Protein AF-A0A7S3AIW9-F1 (afdb_monomer_lite)

Secondary structure (DSSP, 8-state):
----------B-HHHHTTPPPTTGGG-SSB--HHHHHHHPPPPS-S--HHHHHHSS-TTGGG-TTGGGTB-TTSPBP----------S-PPPHHHHHHHHSTTSS--HHHHHHHHHHHHHHHHHHHHTTS--PPPP---PPPPP-------------------------------

Foldseek 3Di:
DPPDPPDAQAADLCLLQVHDDPCPPVDPHDNDLPVRLVVDDAAPDQDDPQCVQFVWDSCQLNHSNNVNAADPVSHGGHDHGDDPPDDPPDDDPQNVVQVPDDNSDDCVVVVVVVVVVVVVVVVVVVVVVDDDDDPPPPDDDDPDDDDDDDDDDDDDDDDDDDDDDDDDDDDDDDD

Organism: NCBI:txid156174

Sequence (175 aa):
EQYRPEAGIKMCPATVEGRGCSFGEGCRYSHDMVAYMKQRATDLGETCPIFELRRHCRFGATCRFGSVHIRSDGSNVCGEMQGEEEETNIMPPSLNGQLRRKGGYDFSRADAISKRVLADVARQQQQGQHSQPPPAIVTPSAPTAESAAPEATSAADADGADAAAKAAAFSERAA

InterPro domains:
  IPR000571 Zinc finger, CCCH-type [PS50103] (6-34)
  IPR000571 Zinc finger, CCCH-type [PS50103] (47-72)

Radius of gyration: 29.98 Å; chains: 1; bounding box: 67×58×79 Å

Structure (mmCIF, N/CA/C/O backbone):
data_AF-A0A7S3AIW9-F1
#
_entry.id   AF-A0A7S3AIW9-F1
#
loop_
_atom_site.group_PDB
_atom_site.id
_atom_site.type_symbol
_atom_site.label_atom_id
_atom_site.label_alt_id
_atom_site.label_comp_id
_atom_site.label_asym_id
_atom_site.label_entity_id
_atom_site.label_seq_id
_atom_site.pdbx_PDB_ins_code
_atom_site.Cartn_x
_atom_site.Cartn_y
_atom_site.Cartn_z
_atom_site.occupancy
_atom_site.B_iso_or_equiv
_atom_site.auth_seq_id
_atom_site.auth_comp_id
_atom_site.auth_asym_id
_atom_site.auth_atom_id
_atom_site.pdbx_PDB_model_num
ATOM 1 N N . GLU A 1 1 ? -5.937 -20.006 14.111 1.00 40.66 1 GLU A N 1
ATOM 2 C CA . GLU A 1 1 ? -4.881 -19.797 13.099 1.00 40.66 1 GLU A CA 1
ATOM 3 C C . GLU A 1 1 ? -4.997 -18.413 12.471 1.00 40.66 1 GLU A C 1
ATOM 5 O O . GLU A 1 1 ? -6.099 -17.892 12.358 1.00 40.66 1 GLU A O 1
ATOM 10 N N . GLN A 1 2 ? -3.879 -17.797 12.080 1.00 48.22 2 GLN A N 1
ATOM 11 C CA . GLN A 1 2 ? -3.885 -16.560 11.294 1.00 48.22 2 GLN A CA 1
ATOM 12 C C . GLN A 1 2 ? -4.268 -16.904 9.850 1.00 48.22 2 GLN A C 1
ATOM 14 O O . GLN A 1 2 ? -3.614 -17.746 9.240 1.00 48.22 2 GLN A O 1
ATOM 19 N N . TYR A 1 3 ? -5.298 -16.253 9.302 1.00 48.09 3 TYR A N 1
ATOM 20 C CA . TYR A 1 3 ? -5.624 -16.301 7.875 1.00 48.09 3 TYR A CA 1
ATOM 21 C C . TYR A 1 3 ? -4.416 -15.792 7.073 1.00 48.09 3 TYR A C 1
ATOM 23 O O . TYR A 1 3 ? -4.200 -14.588 6.927 1.00 48.09 3 TYR A O 1
ATOM 31 N N . ARG A 1 4 ? -3.574 -16.717 6.609 1.00 48.66 4 ARG A N 1
ATOM 32 C CA . ARG A 1 4 ? -2.474 -16.456 5.685 1.00 48.66 4 ARG A CA 1
ATOM 33 C C . ARG A 1 4 ? -2.968 -16.910 4.314 1.00 48.66 4 ARG A C 1
ATOM 35 O O . ARG A 1 4 ? -2.960 -18.109 4.066 1.00 48.66 4 ARG A O 1
ATOM 42 N N . PRO A 1 5 ? -3.441 -16.013 3.435 1.00 52.66 5 PRO A N 1
ATOM 43 C CA . PRO A 1 5 ? -3.831 -16.426 2.093 1.00 52.66 5 PRO A CA 1
ATOM 44 C C . PRO A 1 5 ? -2.583 -16.967 1.377 1.00 52.66 5 PRO A C 1
ATOM 46 O O . PRO A 1 5 ? -1.624 -16.228 1.143 1.00 52.66 5 PRO A O 1
ATOM 49 N N . GLU A 1 6 ? -2.560 -18.275 1.110 1.00 55.25 6 GLU A N 1
ATOM 50 C CA . GLU A 1 6 ? -1.362 -19.000 0.658 1.00 55.25 6 GLU A CA 1
ATOM 51 C C . GLU A 1 6 ? -1.122 -18.975 -0.860 1.00 55.25 6 GLU A C 1
ATOM 53 O O . GLU A 1 6 ? -0.099 -19.470 -1.313 1.00 55.25 6 GLU A O 1
ATOM 58 N N . ALA A 1 7 ? -1.985 -18.366 -1.674 1.00 59.59 7 ALA A N 1
ATOM 59 C CA . ALA A 1 7 ? -1.972 -18.625 -3.121 1.00 59.59 7 ALA A CA 1
ATOM 60 C C . ALA A 1 7 ? -1.643 -17.417 -4.023 1.00 59.59 7 ALA A C 1
ATOM 62 O O . ALA A 1 7 ? -2.043 -17.399 -5.183 1.00 59.59 7 ALA A O 1
ATOM 63 N N . GLY A 1 8 ? -0.945 -16.393 -3.522 1.00 65.69 8 GLY A N 1
ATOM 64 C CA . GLY A 1 8 ? -0.555 -15.226 -4.329 1.00 65.69 8 GLY A CA 1
ATOM 65 C C . GLY A 1 8 ? 0.959 -15.086 -4.479 1.00 65.69 8 GLY A C 1
ATOM 66 O O . GLY A 1 8 ? 1.664 -15.047 -3.468 1.00 65.69 8 GLY A O 1
ATOM 67 N N . ILE A 1 9 ? 1.458 -14.951 -5.718 1.00 78.44 9 ILE A N 1
ATOM 68 C CA . ILE A 1 9 ? 2.849 -14.540 -5.975 1.00 78.44 9 ILE A CA 1
ATOM 69 C C . ILE A 1 9 ? 3.096 -13.197 -5.279 1.00 78.44 9 ILE A C 1
ATOM 71 O O . ILE A 1 9 ? 2.387 -12.217 -5.507 1.00 78.44 9 ILE A O 1
ATOM 75 N N . LYS A 1 10 ? 4.119 -13.147 -4.423 1.00 86.56 10 LYS A N 1
ATOM 76 C CA . LYS A 1 10 ? 4.564 -11.912 -3.772 1.00 86.56 10 LYS A CA 1
ATOM 77 C C . LYS A 1 10 ? 5.719 -11.329 -4.565 1.00 86.56 10 LYS A C 1
ATOM 79 O O . LYS A 1 10 ? 6.792 -11.932 -4.610 1.00 86.56 10 LYS A O 1
ATOM 84 N N . MET A 1 11 ? 5.495 -10.168 -5.166 1.00 89.00 11 MET A N 1
ATOM 85 C CA . MET A 1 11 ? 6.531 -9.455 -5.904 1.00 89.00 11 MET A CA 1
ATOM 86 C C . MET A 1 11 ? 7.546 -8.811 -4.977 1.00 89.00 11 MET A C 1
ATOM 88 O O . MET A 1 11 ? 7.219 -8.364 -3.877 1.00 89.00 11 MET A O 1
ATOM 92 N N . CYS A 1 12 ? 8.790 -8.768 -5.439 1.00 91.44 12 CYS A N 1
ATOM 93 C CA . CYS A 1 12 ? 9.851 -8.053 -4.759 1.00 91.44 12 CYS A CA 1
ATOM 94 C C . CYS A 1 12 ? 9.579 -6.545 -4.827 1.00 91.44 12 CYS A C 1
ATOM 96 O O . CYS A 1 12 ? 9.421 -6.018 -5.931 1.00 91.44 12 CYS A O 1
ATOM 98 N N . PRO A 1 13 ? 9.568 -5.829 -3.688 1.00 88.94 13 PRO A N 1
ATOM 99 C CA . PRO A 1 13 ? 9.342 -4.386 -3.681 1.00 88.94 13 PRO A CA 1
ATOM 100 C C . PRO A 1 13 ? 10.345 -3.621 -4.551 1.00 88.94 13 PRO A C 1
ATOM 102 O O . PRO A 1 13 ? 9.946 -2.738 -5.299 1.00 88.94 13 PRO A O 1
ATOM 105 N N . ALA A 1 14 ? 11.623 -4.016 -4.526 1.00 90.19 14 ALA A N 1
ATOM 106 C CA . ALA A 1 14 ? 12.655 -3.377 -5.341 1.00 90.19 14 ALA A CA 1
ATOM 107 C C . ALA A 1 14 ? 12.352 -3.512 -6.841 1.00 90.19 14 ALA A C 1
ATOM 109 O O . ALA A 1 14 ? 12.392 -2.523 -7.564 1.00 90.19 14 ALA A O 1
ATOM 110 N N . THR A 1 15 ? 11.961 -4.709 -7.290 1.00 90.00 15 THR A N 1
ATOM 111 C CA . THR A 1 15 ? 11.576 -4.950 -8.687 1.00 90.00 15 THR A CA 1
ATOM 112 C C . THR A 1 15 ? 10.350 -4.134 -9.089 1.00 90.00 15 THR A C 1
ATOM 114 O O . THR A 1 15 ? 10.332 -3.563 -10.173 1.00 90.00 15 THR A O 1
ATOM 117 N N . VAL A 1 16 ? 9.347 -4.031 -8.210 1.00 89.12 16 VAL A N 1
ATOM 118 C CA . VAL A 1 16 ? 8.133 -3.231 -8.457 1.00 89.12 16 VAL A CA 1
ATOM 119 C C . VAL A 1 16 ? 8.454 -1.742 -8.610 1.00 89.12 16 VAL A C 1
ATOM 121 O O . VAL A 1 16 ? 7.814 -1.050 -9.397 1.00 89.12 16 VAL A O 1
ATOM 124 N N . GLU A 1 17 ? 9.455 -1.248 -7.887 1.00 85.12 17 GLU A N 1
ATOM 125 C CA . GLU A 1 17 ? 9.942 0.132 -7.980 1.00 85.12 17 GLU A CA 1
ATOM 126 C C . GLU A 1 17 ? 10.926 0.354 -9.144 1.00 85.12 17 GLU A C 1
ATOM 128 O O . GLU A 1 17 ? 11.418 1.466 -9.320 1.00 85.12 17 GLU A O 1
ATOM 133 N N . GLY A 1 18 ? 11.262 -0.685 -9.917 1.00 83.38 18 GLY A N 1
ATOM 134 C CA . GLY A 1 18 ? 12.277 -0.609 -10.973 1.00 83.38 18 GLY A CA 1
ATOM 135 C C . GLY A 1 18 ? 13.714 -0.493 -10.449 1.00 83.38 18 GLY A C 1
ATOM 136 O O . GLY A 1 18 ? 14.620 -0.132 -11.198 1.00 83.38 18 GLY A O 1
ATOM 137 N N . ARG A 1 19 ? 13.945 -0.795 -9.166 1.00 86.00 19 ARG A N 1
ATOM 138 C CA . ARG A 1 19 ? 15.274 -0.834 -8.543 1.00 86.00 19 ARG A CA 1
ATOM 139 C C . ARG A 1 19 ? 15.859 -2.245 -8.609 1.00 86.00 19 ARG A C 1
ATOM 141 O O . ARG A 1 19 ? 15.154 -3.243 -8.472 1.00 86.00 19 ARG A O 1
ATOM 148 N N . GLY A 1 20 ? 17.179 -2.337 -8.763 1.00 87.88 20 GLY A N 1
ATOM 149 C CA . GLY A 1 20 ? 17.888 -3.614 -8.672 1.00 87.88 20 GLY A CA 1
ATOM 150 C C . GLY A 1 20 ? 17.737 -4.232 -7.278 1.00 87.88 20 GLY A C 1
ATOM 151 O O . GLY A 1 20 ? 17.995 -3.572 -6.271 1.00 87.88 20 GLY A O 1
ATOM 152 N N . CYS A 1 21 ? 17.316 -5.496 -7.202 1.00 92.69 21 CYS A N 1
ATOM 153 C CA . CYS A 1 21 ? 17.209 -6.204 -5.929 1.00 92.69 21 CYS A CA 1
ATOM 154 C C . CYS A 1 21 ? 18.598 -6.609 -5.416 1.00 92.69 21 CYS A C 1
ATOM 156 O O . CYS A 1 21 ? 19.299 -7.381 -6.068 1.00 92.69 21 CYS A O 1
ATOM 158 N N . SER A 1 22 ? 18.968 -6.171 -4.210 1.00 92.31 22 SER A N 1
ATOM 159 C CA . SER A 1 22 ? 20.253 -6.524 -3.584 1.00 92.31 22 SER A CA 1
ATOM 160 C C . SER A 1 22 ? 20.408 -8.018 -3.275 1.00 92.31 22 SER A C 1
ATOM 162 O O . SER A 1 22 ? 21.527 -8.490 -3.115 1.00 92.31 22 SER A O 1
ATOM 164 N N . PHE A 1 23 ? 19.302 -8.765 -3.187 1.00 89.06 23 PHE A N 1
ATOM 165 C CA . PHE A 1 23 ? 19.311 -10.210 -2.934 1.00 89.06 23 PHE A CA 1
ATOM 166 C C . PHE A 1 23 ? 19.488 -11.049 -4.209 1.00 89.06 23 PHE A C 1
ATOM 168 O O . PHE A 1 23 ? 19.679 -12.261 -4.106 1.00 89.06 23 PHE A O 1
ATOM 175 N N . GLY A 1 24 ? 19.423 -10.429 -5.395 1.00 88.62 24 GLY A N 1
ATOM 176 C CA . GLY A 1 24 ? 19.576 -11.119 -6.676 1.00 88.62 24 GLY A CA 1
ATOM 177 C C . GLY A 1 24 ? 18.647 -12.331 -6.803 1.00 88.62 24 GLY A C 1
ATOM 178 O O . GLY A 1 24 ? 17.455 -12.245 -6.515 1.00 88.62 24 GLY A O 1
ATOM 179 N N . GLU A 1 25 ? 19.201 -13.473 -7.200 1.00 86.00 25 GLU A N 1
ATOM 180 C CA . GLU A 1 25 ? 18.461 -14.733 -7.375 1.00 86.00 25 GLU A CA 1
ATOM 181 C C . GLU A 1 25 ? 18.053 -15.401 -6.051 1.00 86.00 25 GLU A C 1
ATOM 183 O O . GLU A 1 25 ? 17.124 -16.201 -6.022 1.00 86.00 25 GLU A O 1
ATOM 188 N N . GLY A 1 26 ? 18.692 -15.039 -4.933 1.00 88.31 26 GLY A N 1
ATOM 189 C CA . GLY A 1 26 ? 18.340 -15.527 -3.594 1.00 88.31 26 GLY A CA 1
ATOM 190 C C . GLY A 1 26 ? 17.142 -14.808 -2.965 1.00 88.31 26 GLY A C 1
ATOM 191 O O . GLY A 1 26 ? 16.851 -14.998 -1.781 1.00 88.31 26 GLY A O 1
ATOM 192 N N . CYS A 1 27 ? 16.463 -13.936 -3.714 1.00 90.81 27 CYS A N 1
ATOM 193 C CA . CYS A 1 27 ? 15.326 -13.187 -3.209 1.00 90.81 27 CYS A CA 1
ATOM 194 C C . CYS A 1 27 ? 14.154 -14.120 -2.882 1.00 90.81 27 CYS A C 1
ATOM 196 O O . CYS A 1 27 ? 13.717 -14.929 -3.694 1.00 90.81 27 CYS A O 1
ATOM 198 N N . ARG A 1 28 ? 13.572 -13.958 -1.689 1.00 89.62 28 ARG A N 1
ATOM 199 C CA . ARG A 1 28 ? 12.381 -14.718 -1.264 1.00 89.62 28 ARG A CA 1
ATOM 200 C C . ARG A 1 28 ? 11.085 -14.250 -1.950 1.00 89.62 28 ARG A C 1
ATOM 202 O O . ARG A 1 28 ? 10.005 -14.732 -1.614 1.00 89.62 28 ARG A O 1
ATOM 209 N N . TYR A 1 29 ? 11.180 -13.262 -2.833 1.00 90.25 29 TYR A N 1
ATOM 210 C CA . TYR A 1 29 ? 10.073 -12.667 -3.571 1.00 90.25 29 TYR A CA 1
ATOM 211 C C . TYR A 1 29 ? 10.304 -12.831 -5.073 1.00 90.25 29 TYR A C 1
ATOM 213 O O . TYR A 1 29 ? 11.444 -12.895 -5.523 1.00 90.25 29 TYR A O 1
ATOM 221 N N . SER A 1 30 ? 9.224 -12.868 -5.851 1.00 90.06 30 SER A N 1
ATOM 222 C CA . SER A 1 30 ? 9.315 -12.993 -7.307 1.00 90.06 30 SER A CA 1
ATOM 223 C C . SER A 1 30 ? 9.848 -11.711 -7.951 1.00 90.06 30 SER A C 1
ATOM 225 O O . SER A 1 30 ? 9.478 -10.604 -7.548 1.00 90.06 30 SER A O 1
ATOM 227 N N . HIS A 1 31 ? 10.689 -11.877 -8.972 1.00 90.94 31 HIS A N 1
ATOM 228 C CA . HIS A 1 31 ? 11.168 -10.809 -9.857 1.00 90.94 31 HIS A CA 1
ATOM 229 C C . HIS A 1 31 ? 10.481 -10.825 -11.233 1.00 90.94 31 HIS A C 1
ATOM 231 O O . HIS A 1 31 ? 10.713 -9.934 -12.045 1.00 90.94 31 HIS A O 1
ATOM 237 N N . ASP A 1 32 ? 9.623 -11.812 -11.501 1.00 89.88 32 ASP A N 1
ATOM 238 C CA . ASP A 1 32 ? 8.934 -11.939 -12.784 1.00 89.88 32 ASP A CA 1
ATOM 239 C C . ASP A 1 32 ? 7.650 -11.095 -12.807 1.00 89.88 32 ASP A C 1
ATOM 241 O O . ASP A 1 32 ? 6.597 -11.493 -12.296 1.00 89.88 32 ASP A O 1
ATOM 245 N N . MET A 1 33 ? 7.752 -9.909 -13.413 1.00 88.00 33 MET A N 1
ATOM 246 C CA . MET A 1 33 ? 6.634 -8.976 -13.585 1.00 88.00 33 MET A CA 1
ATOM 247 C C . MET A 1 33 ? 5.538 -9.548 -14.490 1.00 88.00 33 MET A C 1
ATOM 249 O O . MET A 1 33 ? 4.353 -9.330 -14.239 1.00 88.00 33 MET A O 1
ATOM 253 N N . VAL A 1 34 ? 5.911 -10.304 -15.524 1.00 88.00 34 VAL A N 1
ATOM 254 C CA . VAL A 1 34 ? 4.969 -10.819 -16.524 1.00 88.00 34 VAL A CA 1
ATOM 255 C C . VAL A 1 34 ? 4.126 -11.938 -15.926 1.00 88.00 34 VAL A C 1
ATOM 257 O O . VAL A 1 34 ? 2.902 -11.939 -16.082 1.00 88.00 34 VAL A O 1
ATOM 260 N N . ALA A 1 35 ? 4.752 -12.875 -15.209 1.00 88.06 35 ALA A N 1
ATOM 261 C CA . ALA A 1 35 ? 4.027 -13.921 -14.493 1.00 88.06 35 ALA A CA 1
ATOM 262 C C . ALA A 1 35 ? 3.085 -13.329 -13.439 1.00 88.06 35 ALA A C 1
ATOM 264 O O . ALA A 1 35 ? 1.939 -13.768 -13.318 1.00 88.06 35 ALA A O 1
ATOM 265 N N . TYR A 1 36 ? 3.532 -12.292 -12.727 1.00 89.12 36 TYR A N 1
ATOM 266 C CA . TYR A 1 36 ? 2.694 -11.623 -11.743 1.00 89.12 36 TYR A CA 1
ATOM 267 C C . TYR A 1 36 ? 1.462 -10.969 -12.366 1.00 89.12 36 TYR A C 1
ATOM 269 O O . TYR A 1 36 ? 0.356 -11.208 -11.888 1.00 89.12 36 TYR A O 1
ATOM 277 N N . MET A 1 37 ? 1.616 -10.209 -13.454 1.00 86.81 37 MET A N 1
ATOM 278 C CA . MET A 1 37 ? 0.480 -9.546 -14.107 1.00 86.81 37 MET A CA 1
ATOM 279 C C . MET A 1 37 ? -0.574 -10.524 -14.626 1.00 86.81 37 MET A C 1
ATOM 281 O O . MET A 1 37 ? -1.755 -10.191 -14.624 1.00 86.81 37 MET A O 1
ATOM 285 N N . LYS A 1 38 ? -0.176 -11.743 -15.012 1.00 87.62 38 LYS A N 1
ATOM 286 C CA . LYS A 1 38 ? -1.110 -12.798 -15.436 1.00 87.62 38 LYS A CA 1
ATOM 287 C C . LYS A 1 38 ? -1.927 -13.383 -14.284 1.00 87.62 38 LYS A C 1
ATOM 289 O O . LYS A 1 38 ? -3.082 -13.736 -14.487 1.00 87.62 38 LYS A O 1
ATOM 294 N N . GLN A 1 39 ? -1.334 -13.522 -13.097 1.00 87.94 39 GLN A N 1
ATOM 295 C CA . GLN A 1 39 ? -2.029 -14.052 -11.915 1.00 87.94 39 GLN A CA 1
ATOM 296 C C . GLN A 1 39 ? -2.757 -12.962 -11.117 1.00 87.94 39 GLN A C 1
ATOM 298 O O . GLN A 1 39 ? -3.612 -13.256 -10.279 1.00 87.94 39 GLN A O 1
ATOM 303 N N . ARG A 1 40 ? -2.390 -11.699 -11.334 1.00 86.19 40 ARG A N 1
ATOM 304 C CA . ARG A 1 40 ? -2.927 -10.549 -10.620 1.00 86.19 40 ARG A CA 1
ATOM 305 C C . ARG A 1 40 ? -4.455 -10.557 -10.653 1.00 86.19 40 ARG A C 1
ATOM 307 O O . ARG A 1 40 ? -5.074 -10.674 -11.705 1.00 86.19 40 ARG A O 1
ATOM 314 N N . ALA A 1 41 ? -5.052 -10.419 -9.471 1.00 86.75 41 ALA A N 1
ATOM 315 C CA . ALA A 1 41 ? -6.496 -10.304 -9.341 1.00 86.75 41 ALA A CA 1
ATOM 316 C C . ALA A 1 41 ? -7.002 -9.027 -10.022 1.00 86.75 41 ALA A C 1
ATOM 318 O O . ALA A 1 41 ? -6.286 -8.026 -10.094 1.00 86.75 41 ALA A O 1
ATOM 319 N N . THR A 1 42 ? -8.260 -9.052 -10.450 1.00 88.88 42 THR A N 1
ATOM 320 C CA . THR A 1 42 ? -8.922 -7.887 -11.035 1.00 88.88 42 THR A CA 1
ATOM 321 C C . THR A 1 42 ? -8.888 -6.689 -10.083 1.00 88.88 42 THR A C 1
ATOM 323 O O . THR A 1 42 ? -8.980 -6.824 -8.849 1.00 88.88 42 THR A O 1
ATOM 326 N N . ASP A 1 43 ? -8.734 -5.514 -10.686 1.00 92.25 43 ASP A N 1
ATOM 327 C CA . ASP A 1 43 ? -8.769 -4.232 -9.997 1.00 92.25 43 ASP A CA 1
ATOM 328 C C . ASP A 1 43 ? -10.123 -3.990 -9.318 1.00 92.25 43 ASP A C 1
ATOM 330 O O . ASP A 1 43 ? -11.156 -4.501 -9.745 1.00 92.25 43 ASP A O 1
ATOM 334 N N . LEU A 1 44 ? -10.103 -3.247 -8.210 1.00 91.50 44 LEU A N 1
ATOM 335 C CA . LEU A 1 44 ? -11.287 -2.956 -7.394 1.00 91.50 44 LEU A CA 1
ATOM 336 C C . LEU A 1 44 ? -12.139 -1.807 -7.946 1.00 91.50 44 LEU A C 1
ATOM 338 O O . LEU A 1 44 ? -13.244 -1.591 -7.459 1.00 91.50 44 LEU A O 1
ATOM 342 N N . GLY A 1 45 ? -11.625 -1.055 -8.916 1.00 90.31 45 GLY A N 1
ATOM 343 C CA . GLY A 1 45 ? -12.298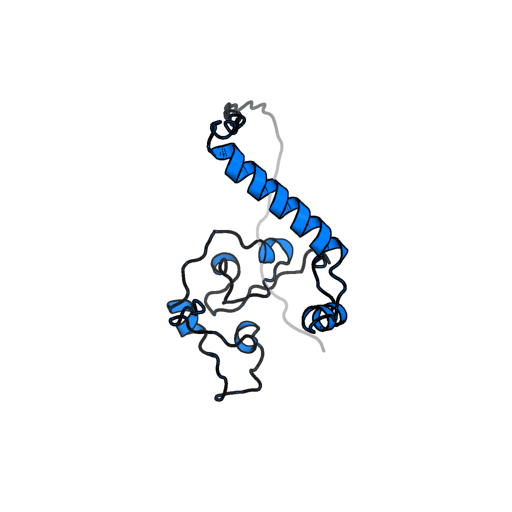 0.105 -9.483 1.00 90.31 45 GLY A CA 1
ATOM 344 C C . GLY A 1 45 ? -11.489 0.754 -10.599 1.00 90.31 45 GLY A C 1
ATOM 345 O O . GLY A 1 45 ? -10.397 0.299 -10.942 1.00 90.31 45 GLY A O 1
ATOM 346 N N . GLU A 1 46 ? -12.049 1.827 -11.147 1.00 91.12 46 GLU A N 1
ATOM 347 C CA . GLU A 1 46 ? -11.538 2.527 -12.333 1.00 91.12 46 GLU A CA 1
ATOM 348 C C . GLU A 1 46 ? -10.634 3.719 -12.000 1.00 91.12 46 GLU A C 1
ATOM 350 O O . GLU A 1 46 ? -10.045 4.313 -12.898 1.00 91.12 46 GLU A O 1
ATOM 355 N N . THR A 1 47 ? -10.504 4.080 -10.721 1.00 93.06 47 THR A N 1
ATOM 356 C CA . THR A 1 47 ? -9.671 5.197 -10.265 1.00 93.06 47 THR A CA 1
ATOM 357 C C . THR A 1 47 ? -8.778 4.771 -9.105 1.00 93.06 47 THR A C 1
ATOM 359 O O . THR A 1 47 ? -9.170 4.004 -8.225 1.00 93.06 47 THR A O 1
ATOM 362 N N . CYS A 1 48 ? -7.536 5.260 -9.107 1.00 93.12 48 CYS A N 1
ATOM 363 C CA . CYS A 1 48 ? -6.583 5.041 -8.025 1.00 93.12 48 CYS A CA 1
ATOM 364 C C . CYS A 1 48 ? -6.430 6.351 -7.239 1.00 93.12 48 CYS A C 1
ATOM 366 O O . CYS A 1 48 ? -5.787 7.265 -7.756 1.00 93.12 48 CYS A O 1
ATOM 368 N N . PRO A 1 49 ? -6.934 6.453 -5.994 1.00 90.69 49 PRO A N 1
ATOM 369 C CA . PRO A 1 49 ? -6.924 7.716 -5.245 1.00 90.69 49 PRO A CA 1
ATOM 370 C C . PRO A 1 49 ? -5.502 8.228 -4.980 1.00 90.69 49 PRO A C 1
ATOM 372 O O . PRO A 1 49 ? -5.247 9.426 -4.947 1.00 90.69 49 PRO A O 1
ATOM 375 N N . ILE A 1 50 ? -4.538 7.312 -4.846 1.00 89.50 50 ILE A N 1
ATOM 376 C CA . ILE A 1 50 ? -3.127 7.663 -4.654 1.00 89.50 50 ILE A CA 1
ATOM 377 C C . ILE A 1 50 ? -2.541 8.239 -5.942 1.00 89.50 50 ILE A C 1
ATOM 379 O O . ILE A 1 50 ? -1.794 9.211 -5.890 1.00 89.50 50 ILE A O 1
ATOM 383 N N . PHE A 1 51 ? -2.846 7.636 -7.093 1.00 91.19 51 PHE A N 1
ATOM 384 C CA . PHE A 1 51 ? -2.339 8.110 -8.377 1.00 91.19 51 PHE A CA 1
ATOM 385 C C . PHE A 1 51 ? -3.011 9.412 -8.813 1.00 91.19 51 PHE A C 1
ATOM 387 O O . PHE A 1 51 ? -2.349 10.262 -9.393 1.00 91.19 51 PHE A O 1
ATOM 394 N N . GLU A 1 52 ? -4.295 9.591 -8.523 1.00 90.81 52 GLU A N 1
ATOM 395 C CA . GLU A 1 52 ? -5.008 10.838 -8.794 1.00 90.81 52 GLU A CA 1
ATOM 396 C C . GLU A 1 52 ? -4.364 12.008 -8.049 1.00 90.81 52 GLU A C 1
ATOM 398 O O . GLU A 1 52 ? -4.029 13.013 -8.669 1.00 90.81 52 GLU A O 1
ATOM 403 N N . LEU A 1 53 ? -4.073 11.814 -6.760 1.00 87.19 53 LEU A N 1
ATOM 404 C CA . LEU A 1 53 ? -3.463 12.841 -5.925 1.00 87.19 53 LEU A CA 1
ATOM 405 C C . LEU A 1 53 ? -1.977 13.069 -6.238 1.00 87.19 53 LEU A C 1
ATOM 407 O O . LEU A 1 53 ? -1.532 14.191 -6.443 1.00 87.19 53 LEU A O 1
ATOM 411 N N . ARG A 1 54 ? -1.175 11.999 -6.259 1.00 85.44 54 ARG A N 1
ATOM 412 C CA . ARG A 1 54 ? 0.296 12.099 -6.319 1.00 85.44 54 ARG A CA 1
ATOM 413 C C . ARG A 1 54 ? 0.858 12.003 -7.733 1.00 85.44 54 ARG A C 1
ATOM 415 O O . ARG A 1 54 ? 2.064 12.159 -7.901 1.00 85.44 54 ARG A O 1
ATOM 422 N N . ARG A 1 55 ? 0.039 11.616 -8.720 1.00 89.31 55 ARG A N 1
ATOM 423 C CA . ARG A 1 55 ? 0.467 11.229 -10.084 1.00 89.31 55 ARG A CA 1
ATOM 424 C C . ARG A 1 55 ? 1.533 10.124 -10.110 1.00 89.31 55 ARG A C 1
ATOM 426 O O . ARG A 1 55 ? 2.176 9.887 -11.129 1.00 89.31 55 ARG A O 1
ATOM 433 N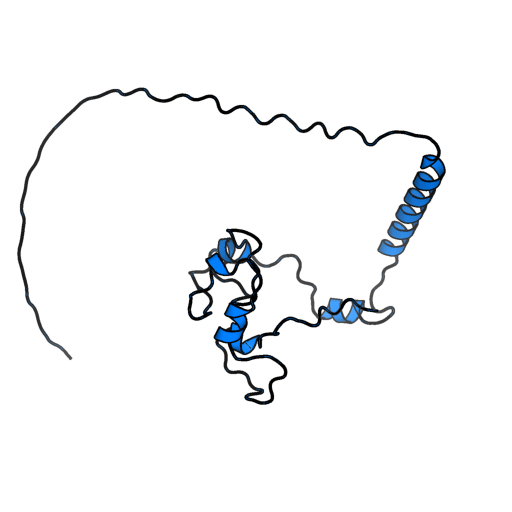 N . HIS A 1 56 ? 1.692 9.423 -8.986 1.00 89.69 56 HIS A N 1
ATOM 434 C CA . HIS A 1 56 ? 2.605 8.309 -8.777 1.00 89.69 56 HIS A CA 1
ATOM 435 C C . HIS A 1 56 ? 2.107 7.449 -7.605 1.00 89.69 56 HIS A C 1
ATOM 437 O O . HIS A 1 56 ? 1.947 7.926 -6.479 1.00 89.69 56 HIS A O 1
ATOM 443 N N . CYS A 1 57 ? 1.880 6.156 -7.846 1.00 90.38 57 CYS A N 1
ATOM 444 C CA . CYS A 1 57 ? 1.392 5.236 -6.819 1.00 90.38 57 CYS A CA 1
ATOM 445 C C . CYS A 1 57 ? 2.532 4.417 -6.208 1.00 90.38 57 CYS A C 1
ATOM 447 O O . CYS A 1 57 ? 3.103 3.566 -6.882 1.00 90.38 57 CYS A O 1
ATOM 449 N N . ARG A 1 58 ? 2.811 4.573 -4.909 1.00 87.75 58 ARG A N 1
ATOM 450 C CA . ARG A 1 58 ? 3.872 3.812 -4.210 1.00 87.75 58 ARG A CA 1
ATOM 451 C C . ARG A 1 58 ? 3.721 2.285 -4.267 1.00 87.75 58 ARG A C 1
ATOM 453 O O . ARG A 1 58 ? 4.682 1.568 -4.033 1.00 87.75 58 ARG A O 1
ATOM 460 N N . PHE A 1 59 ? 2.514 1.786 -4.535 1.00 90.12 59 PHE A N 1
ATOM 461 C CA . PHE A 1 59 ? 2.240 0.350 -4.611 1.00 90.12 59 PHE A CA 1
ATOM 462 C C . PHE A 1 59 ? 2.581 -0.259 -5.981 1.00 90.12 59 PHE A C 1
ATOM 464 O O . PHE A 1 59 ? 2.634 -1.486 -6.097 1.00 90.12 59 PHE A O 1
ATOM 471 N N . GLY A 1 60 ? 2.815 0.571 -7.007 1.00 91.69 60 GLY A N 1
ATOM 472 C CA . GLY A 1 60 ? 3.208 0.135 -8.348 1.00 91.69 60 GLY A CA 1
ATOM 473 C C . GLY A 1 60 ? 2.340 -1.010 -8.876 1.00 91.69 60 GLY A C 1
ATOM 474 O O . GLY A 1 60 ? 1.120 -1.012 -8.695 1.00 91.69 60 GLY A O 1
ATOM 475 N N . ALA A 1 61 ? 2.980 -2.007 -9.490 1.00 90.56 61 ALA A N 1
ATOM 476 C CA . ALA A 1 61 ? 2.329 -3.189 -10.059 1.00 90.56 61 ALA A CA 1
ATOM 477 C C . ALA A 1 61 ? 1.405 -3.943 -9.083 1.00 90.56 61 ALA A C 1
ATOM 479 O O . ALA A 1 61 ? 0.449 -4.592 -9.508 1.00 90.56 61 ALA A O 1
ATOM 480 N N . THR A 1 62 ? 1.660 -3.842 -7.775 1.00 91.31 62 THR A N 1
ATOM 481 C CA . THR A 1 62 ? 0.882 -4.533 -6.734 1.00 91.31 62 THR A CA 1
ATOM 482 C C . THR A 1 62 ? -0.355 -3.765 -6.262 1.00 91.31 62 THR A C 1
ATOM 484 O O . THR A 1 62 ? -1.119 -4.278 -5.443 1.00 91.31 62 THR A O 1
ATOM 487 N N . CYS A 1 63 ? -0.580 -2.545 -6.763 1.00 92.19 63 CYS A N 1
ATOM 488 C CA . CYS A 1 63 ? -1.785 -1.776 -6.460 1.00 92.19 63 CYS A CA 1
ATOM 489 C C . CYS A 1 63 ? -3.047 -2.544 -6.890 1.00 92.19 63 CYS A C 1
ATOM 491 O O . CYS A 1 63 ? -3.004 -3.290 -7.860 1.00 92.19 63 CYS A O 1
ATOM 493 N N . ARG A 1 64 ? -4.185 -2.337 -6.216 1.00 92.19 64 ARG A N 1
ATOM 494 C CA . ARG A 1 64 ? -5.498 -2.892 -6.615 1.00 92.19 64 ARG A CA 1
ATOM 495 C C . ARG A 1 64 ? -6.307 -1.985 -7.554 1.00 92.19 64 ARG A C 1
ATOM 497 O O . ARG A 1 64 ? -7.490 -2.236 -7.760 1.00 92.19 64 ARG A O 1
ATOM 504 N N . PHE A 1 65 ? -5.667 -0.943 -8.081 1.00 93.56 65 PHE A N 1
ATOM 505 C CA . PHE A 1 65 ? -6.200 -0.011 -9.083 1.00 93.56 65 PHE A CA 1
ATOM 506 C C . PHE A 1 65 ? -5.165 0.228 -10.195 1.00 93.56 65 PHE A C 1
ATOM 508 O O . PHE A 1 65 ? -4.999 1.333 -10.708 1.00 93.56 65 PHE A O 1
ATOM 515 N N . GLY A 1 66 ? -4.378 -0.806 -10.486 1.00 90.00 66 GLY A N 1
ATOM 516 C CA . GLY A 1 66 ? -3.199 -0.706 -11.339 1.00 90.00 66 GLY A CA 1
ATOM 517 C C . GLY A 1 66 ? -3.527 -0.512 -12.815 1.00 90.00 66 GLY A C 1
ATOM 518 O O . GLY A 1 66 ? -2.740 0.127 -13.496 1.00 90.00 66 GLY A O 1
ATOM 519 N N . SER A 1 67 ? -4.683 -0.960 -13.308 1.00 89.69 67 SER A N 1
ATOM 520 C CA . SER A 1 67 ? -5.122 -0.740 -14.699 1.00 89.69 67 SER A CA 1
ATOM 521 C C . SER A 1 67 ? -5.032 0.721 -15.164 1.00 89.69 67 SER A C 1
ATOM 523 O O . SER A 1 67 ? -4.810 0.976 -16.343 1.00 89.69 67 SER A O 1
ATOM 525 N N . VAL A 1 68 ? -5.167 1.675 -14.240 1.00 92.31 68 VAL A N 1
ATOM 526 C CA . VAL A 1 68 ? -5.171 3.121 -14.511 1.00 92.31 68 VAL A CA 1
ATOM 527 C C . VAL A 1 68 ? -3.764 3.708 -14.624 1.00 92.31 68 VAL A C 1
ATOM 529 O O . VAL A 1 68 ? -3.554 4.701 -15.316 1.00 92.31 68 VAL A O 1
ATOM 532 N N . HIS A 1 69 ? -2.794 3.136 -13.908 1.00 92.00 69 HIS A N 1
ATOM 533 C CA . HIS A 1 69 ? -1.476 3.751 -13.720 1.00 92.00 69 HIS A CA 1
ATOM 534 C C . HIS A 1 69 ? -0.298 2.790 -13.914 1.00 92.00 69 HIS A C 1
ATOM 536 O O . HIS A 1 69 ? 0.846 3.161 -13.651 1.00 92.00 69 HIS A O 1
ATOM 542 N N . ILE A 1 70 ? -0.555 1.562 -14.356 1.00 92.06 70 ILE A N 1
ATOM 543 C CA . ILE A 1 70 ? 0.454 0.564 -14.694 1.00 92.06 70 ILE A CA 1
ATOM 544 C C . ILE A 1 70 ? 0.412 0.322 -16.192 1.00 92.06 70 ILE A C 1
ATOM 546 O O . ILE A 1 70 ? -0.633 0.023 -16.767 1.00 92.06 70 ILE A O 1
ATOM 550 N N . ARG A 1 71 ? 1.570 0.465 -16.830 1.00 88.12 71 ARG A N 1
ATOM 551 C CA . ARG A 1 71 ? 1.738 0.185 -18.254 1.00 88.12 71 ARG A CA 1
ATOM 552 C C . ARG A 1 71 ? 1.746 -1.325 -18.509 1.00 88.12 71 ARG A C 1
ATOM 554 O O . ARG A 1 71 ? 1.897 -2.135 -17.595 1.00 88.12 71 ARG A O 1
ATOM 561 N N . SER A 1 72 ? 1.620 -1.715 -19.774 1.00 82.94 72 SER A N 1
ATOM 562 C CA . SER A 1 72 ? 1.635 -3.124 -20.197 1.00 82.94 72 SER A CA 1
ATOM 563 C C . SER A 1 72 ? 2.938 -3.862 -19.861 1.00 82.94 72 SER A C 1
ATOM 565 O O . SER A 1 72 ? 2.925 -5.080 -19.707 1.00 82.94 72 SER A O 1
ATOM 567 N N . ASP A 1 73 ? 4.046 -3.137 -19.709 1.00 79.75 73 ASP A N 1
ATOM 568 C CA . ASP A 1 73 ? 5.348 -3.655 -19.269 1.00 79.75 73 ASP A CA 1
ATOM 569 C C . ASP A 1 73 ? 5.443 -3.862 -17.742 1.00 79.75 73 ASP A C 1
ATOM 571 O O . ASP A 1 73 ? 6.447 -4.361 -17.236 1.00 79.75 73 ASP A O 1
ATOM 575 N N . GLY A 1 74 ? 4.400 -3.491 -16.995 1.00 81.38 74 GLY A N 1
ATOM 576 C CA . GLY A 1 74 ? 4.359 -3.538 -15.538 1.00 81.38 74 GLY A CA 1
ATOM 577 C C . GLY A 1 74 ? 5.018 -2.347 -14.845 1.00 81.38 74 GLY A C 1
ATOM 578 O O . GLY A 1 74 ? 5.062 -2.320 -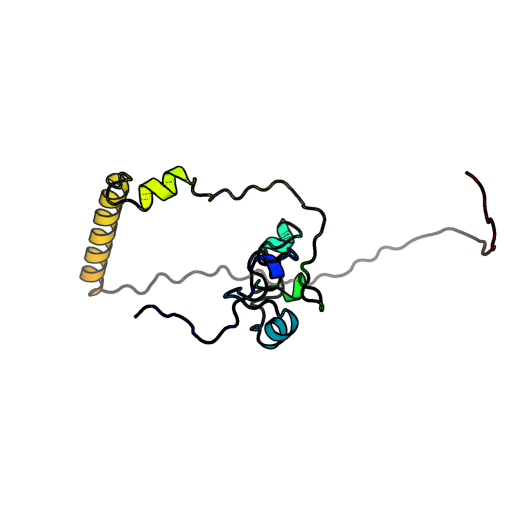13.613 1.00 81.38 74 GLY A O 1
ATOM 579 N N . SER A 1 75 ? 5.495 -1.354 -15.601 1.00 85.88 75 SER A N 1
ATOM 580 C CA . SER A 1 75 ? 6.060 -0.128 -15.046 1.00 85.88 75 SER A CA 1
ATOM 581 C C . SER A 1 75 ? 4.973 0.800 -14.509 1.00 85.88 75 SER A C 1
ATOM 583 O O . SER A 1 75 ? 3.867 0.904 -15.048 1.00 85.88 75 SER A O 1
ATOM 585 N N . ASN A 1 76 ? 5.305 1.503 -13.430 1.00 90.19 76 ASN A N 1
ATOM 586 C CA . ASN A 1 76 ? 4.442 2.529 -12.869 1.00 90.19 76 ASN A CA 1
ATOM 587 C C . ASN A 1 76 ? 4.520 3.808 -13.703 1.00 90.19 76 ASN A C 1
ATOM 589 O O . ASN A 1 76 ? 5.604 4.253 -14.090 1.00 90.19 76 ASN A O 1
ATOM 593 N N . VAL A 1 77 ? 3.372 4.421 -13.966 1.00 90.12 77 VAL A N 1
ATOM 594 C CA . VAL A 1 77 ? 3.324 5.756 -14.551 1.00 90.12 77 VAL A CA 1
ATOM 595 C C . VAL A 1 77 ? 3.771 6.759 -13.487 1.00 90.12 77 VAL A C 1
ATOM 597 O O . VAL A 1 77 ? 3.262 6.770 -12.366 1.00 90.12 77 VAL A O 1
ATOM 600 N N . CYS A 1 78 ? 4.726 7.608 -13.856 1.00 82.94 78 CYS A N 1
ATOM 601 C CA . CYS A 1 78 ? 5.188 8.728 -13.046 1.00 82.94 78 CYS A CA 1
ATOM 602 C C . CYS A 1 78 ? 4.830 10.015 -13.790 1.00 82.94 78 CYS A C 1
ATOM 604 O O . CYS A 1 78 ? 5.383 10.273 -14.859 1.00 82.94 78 CYS A O 1
ATOM 606 N N . GLY A 1 79 ? 3.878 10.780 -13.261 1.00 78.75 79 GLY A N 1
ATOM 607 C CA . GLY A 1 79 ? 3.616 12.156 -13.681 1.00 78.75 79 GLY A CA 1
ATOM 608 C C . GLY A 1 79 ? 4.288 13.166 -12.751 1.00 78.75 79 GLY A C 1
ATOM 609 O O . GLY A 1 79 ? 4.881 12.794 -11.738 1.00 78.75 79 GLY A O 1
ATOM 610 N N . GLU A 1 80 ? 4.174 14.449 -13.086 1.00 74.44 80 GLU A N 1
ATOM 611 C CA . GLU A 1 80 ? 4.586 15.532 -12.190 1.00 74.44 80 GLU A CA 1
ATOM 612 C C . GLU A 1 80 ? 3.738 15.499 -10.913 1.00 74.44 80 GLU A C 1
ATOM 614 O O . GLU A 1 80 ? 2.508 15.428 -10.976 1.00 74.44 80 GLU A O 1
ATOM 619 N N . MET A 1 81 ? 4.399 15.496 -9.753 1.00 65.44 81 MET A N 1
ATOM 620 C CA . MET A 1 81 ? 3.724 15.434 -8.460 1.00 65.44 81 MET A CA 1
ATOM 621 C C . MET A 1 81 ? 2.955 16.737 -8.235 1.00 65.44 81 MET A C 1
ATOM 623 O O . MET A 1 81 ? 3.545 17.815 -8.198 1.00 65.44 81 MET A O 1
ATOM 627 N N . GLN A 1 82 ? 1.637 16.639 -8.080 1.00 58.59 82 GLN A N 1
ATOM 628 C CA . GLN A 1 82 ? 0.814 17.777 -7.697 1.00 58.59 82 GLN A CA 1
ATOM 629 C C . GLN A 1 82 ? 0.794 17.868 -6.169 1.00 58.59 82 GLN A C 1
ATOM 631 O O . GLN A 1 82 ? 0.197 17.031 -5.501 1.00 58.59 82 GLN A O 1
ATOM 636 N N . GLY A 1 83 ? 1.473 18.880 -5.629 1.00 57.56 83 GLY A N 1
ATOM 637 C CA . GLY A 1 83 ? 1.418 19.236 -4.212 1.00 57.56 83 GLY A CA 1
ATOM 638 C C . GLY A 1 83 ? 2.277 18.378 -3.274 1.00 57.56 83 GLY A C 1
ATOM 639 O O . GLY A 1 83 ? 2.458 17.173 -3.444 1.00 57.56 83 GLY A O 1
ATOM 640 N N . GLU A 1 84 ? 2.785 19.027 -2.228 1.00 60.16 84 GLU A N 1
ATOM 641 C CA . GLU A 1 84 ? 3.465 18.400 -1.090 1.00 60.16 84 GLU A CA 1
ATOM 642 C C . GLU A 1 84 ? 2.444 17.996 -0.015 1.00 60.16 84 GLU A C 1
ATOM 644 O O . GLU A 1 84 ? 2.576 18.348 1.155 1.00 60.16 84 GLU A O 1
ATOM 649 N N . GLU A 1 85 ? 1.370 17.294 -0.389 1.00 62.19 85 GLU A N 1
ATOM 650 C CA . GLU A 1 85 ? 0.437 16.784 0.619 1.00 62.19 85 GLU A CA 1
ATOM 651 C C . GLU A 1 85 ? 1.095 15.638 1.401 1.00 62.19 85 GLU A C 1
ATOM 653 O O . GLU A 1 85 ? 1.148 14.470 0.977 1.00 62.19 85 GLU A O 1
ATOM 658 N N . GLU A 1 86 ? 1.659 16.002 2.551 1.00 67.38 86 GLU A N 1
ATOM 659 C CA . GLU A 1 86 ? 2.226 15.076 3.518 1.00 67.38 86 GLU A CA 1
ATOM 660 C C . GLU A 1 86 ? 1.131 14.182 4.111 1.00 67.38 86 GLU A C 1
ATOM 662 O O . GLU A 1 86 ? 0.023 14.615 4.431 1.00 67.38 86 GLU A O 1
ATOM 667 N N . GLU A 1 87 ? 1.439 12.895 4.272 1.00 72.50 87 GLU A N 1
ATOM 668 C CA . GLU A 1 87 ? 0.536 11.989 4.975 1.00 72.50 87 GLU A CA 1
ATOM 669 C C . GLU A 1 87 ? 0.463 12.414 6.444 1.00 72.50 87 GLU A C 1
ATOM 671 O O . GLU A 1 87 ? 1.457 12.393 7.162 1.00 72.50 87 GLU A O 1
ATOM 676 N N . THR A 1 88 ? -0.725 12.781 6.914 1.00 76.19 88 THR A N 1
ATOM 677 C CA . THR A 1 88 ? -0.907 13.344 8.262 1.00 76.19 88 THR A CA 1
ATOM 678 C C . THR A 1 88 ? -0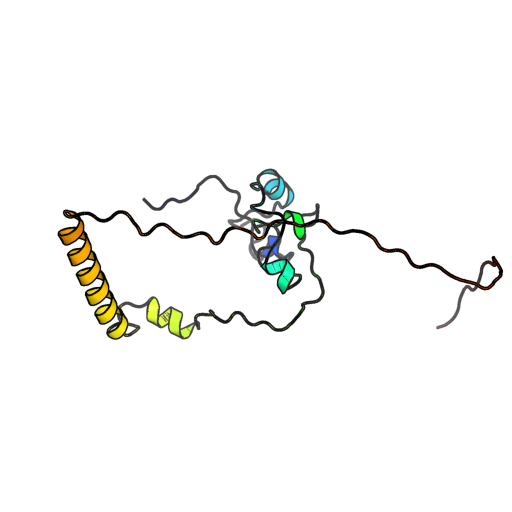.983 12.285 9.367 1.00 76.19 88 THR A C 1
ATOM 680 O O . THR A 1 88 ? -0.903 12.617 10.547 1.00 76.19 88 THR A O 1
ATOM 683 N N . ASN A 1 89 ? -1.095 10.999 9.010 1.00 82.19 89 ASN A N 1
ATOM 684 C CA . ASN A 1 89 ? -1.190 9.872 9.948 1.00 82.19 89 ASN A CA 1
ATOM 685 C C . ASN A 1 89 ? 0.091 9.017 9.980 1.00 82.19 89 ASN A C 1
ATOM 687 O O . ASN A 1 89 ? 0.051 7.786 9.894 1.00 82.19 89 ASN A O 1
ATOM 691 N N . ILE A 1 90 ? 1.252 9.670 10.059 1.00 82.25 90 ILE A N 1
ATOM 692 C CA . ILE A 1 90 ? 2.538 8.985 10.212 1.00 82.25 90 ILE A CA 1
ATOM 6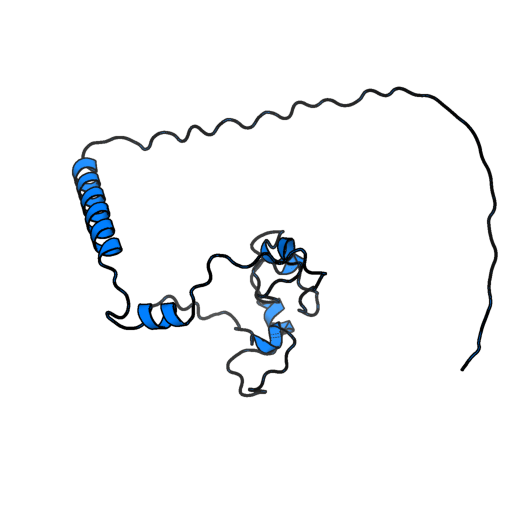93 C C . ILE A 1 90 ? 2.809 8.770 11.703 1.00 82.25 90 ILE A C 1
ATOM 695 O O . ILE A 1 90 ? 2.951 9.719 12.471 1.00 82.25 90 ILE A O 1
ATOM 699 N N . MET A 1 91 ? 2.937 7.509 12.121 1.00 83.50 91 MET A N 1
ATOM 700 C CA . MET A 1 91 ? 3.433 7.191 13.462 1.00 83.50 91 MET A CA 1
ATOM 701 C C . MET A 1 91 ? 4.956 7.355 13.504 1.00 83.50 91 MET A C 1
ATOM 703 O O . MET A 1 91 ? 5.659 6.619 12.799 1.00 83.50 91 MET A O 1
ATOM 707 N N . PRO A 1 92 ? 5.501 8.252 14.346 1.00 87.94 92 PRO A N 1
ATOM 708 C CA . PRO A 1 92 ? 6.938 8.451 14.406 1.00 87.94 92 PRO A CA 1
ATOM 709 C C . PRO A 1 92 ? 7.645 7.171 14.890 1.00 87.94 92 PRO A C 1
ATOM 711 O O . PRO A 1 92 ? 7.117 6.452 15.749 1.00 87.94 92 PRO A O 1
ATOM 714 N N . PRO A 1 93 ? 8.857 6.862 14.389 1.00 87.06 93 PRO A N 1
ATOM 715 C CA . PRO A 1 93 ? 9.585 5.645 14.761 1.00 87.06 93 PRO A CA 1
ATOM 716 C C . PRO A 1 93 ? 9.790 5.474 16.274 1.00 87.06 93 PRO A C 1
ATOM 718 O O . PRO A 1 93 ? 9.734 4.357 16.789 1.00 87.06 93 PRO A O 1
ATOM 721 N N . SER A 1 94 ? 9.966 6.582 16.998 1.00 88.88 94 SER A N 1
ATOM 722 C CA . SER A 1 94 ? 10.085 6.600 18.460 1.00 88.88 94 SER A CA 1
ATOM 723 C C . SER A 1 94 ? 8.813 6.104 19.156 1.00 88.88 94 SER A C 1
ATOM 725 O O . SER A 1 94 ? 8.897 5.276 20.066 1.00 88.88 94 SER A O 1
ATOM 727 N N . LEU A 1 95 ? 7.637 6.539 18.690 1.00 91.06 95 LEU A N 1
ATOM 728 C CA . LEU A 1 95 ? 6.341 6.091 19.200 1.00 91.06 95 LEU A CA 1
ATOM 729 C C . LEU A 1 95 ? 6.105 4.612 18.879 1.00 91.06 95 LEU A C 1
ATOM 731 O O . LEU A 1 95 ? 5.676 3.861 19.750 1.00 91.06 95 LEU A O 1
ATOM 735 N N . ASN A 1 96 ? 6.479 4.147 17.683 1.00 91.00 96 ASN A N 1
ATOM 736 C CA . ASN A 1 96 ? 6.398 2.722 17.334 1.00 91.00 96 ASN A CA 1
ATOM 737 C C . ASN A 1 96 ? 7.178 1.839 18.323 1.00 91.00 96 ASN A C 1
ATOM 739 O O . ASN A 1 96 ? 6.697 0.780 18.731 1.00 91.00 96 ASN A O 1
ATOM 743 N N . GLY A 1 97 ? 8.373 2.273 18.733 1.00 90.75 97 GLY A N 1
ATOM 744 C CA . GLY A 1 97 ? 9.179 1.565 19.730 1.00 90.75 97 GLY A CA 1
ATOM 745 C C . GLY A 1 97 ? 8.572 1.572 21.137 1.00 90.75 97 GLY A C 1
ATOM 746 O O . GLY A 1 97 ? 8.787 0.633 21.907 1.00 90.75 97 GLY A O 1
ATOM 747 N N . GLN A 1 98 ? 7.809 2.608 21.488 1.00 92.94 98 GLN A N 1
ATOM 748 C CA . GLN A 1 98 ? 7.073 2.682 22.753 1.00 92.94 98 GLN A CA 1
ATOM 749 C C . GLN A 1 98 ? 5.848 1.761 22.745 1.00 92.94 98 GLN A C 1
ATOM 751 O O . GLN A 1 98 ? 5.678 0.983 23.677 1.00 92.94 98 GLN A O 1
ATOM 756 N N . LEU A 1 99 ? 5.060 1.770 21.665 1.00 92.56 99 LEU A N 1
ATOM 757 C CA . LEU A 1 99 ? 3.853 0.947 21.523 1.00 92.56 99 LEU A CA 1
ATOM 758 C C . LEU A 1 99 ? 4.156 -0.560 21.439 1.00 92.56 99 LEU A C 1
ATOM 760 O O . LEU A 1 99 ? 3.373 -1.377 21.915 1.00 92.56 99 LEU A O 1
ATOM 764 N N . ARG A 1 100 ? 5.294 -0.953 20.843 1.00 89.81 100 ARG A N 1
ATOM 765 C CA . ARG A 1 100 ? 5.701 -2.370 20.721 1.00 89.81 100 ARG A CA 1
ATOM 766 C C . ARG A 1 100 ? 6.234 -2.966 22.021 1.00 89.81 100 ARG A C 1
ATOM 768 O O . ARG A 1 100 ? 6.216 -4.185 22.182 1.00 89.81 100 ARG A O 1
ATOM 775 N N . ARG A 1 101 ? 6.755 -2.136 22.927 1.00 90.75 101 ARG A N 1
ATOM 776 C CA . ARG A 1 101 ? 7.270 -2.594 24.219 1.00 90.75 101 ARG A CA 1
ATOM 777 C C . ARG A 1 101 ? 6.133 -2.643 25.227 1.00 90.75 101 ARG A C 1
ATOM 779 O O . ARG A 1 101 ? 5.381 -1.685 25.381 1.00 90.75 101 ARG A O 1
ATOM 786 N N . LYS A 1 102 ? 6.036 -3.749 25.964 1.00 86.94 102 LYS A N 1
ATOM 787 C CA . LYS A 1 102 ? 5.060 -3.881 27.049 1.00 86.94 102 LYS A CA 1
ATOM 788 C C . LYS A 1 102 ? 5.301 -2.776 28.086 1.00 86.94 102 LYS A C 1
ATOM 790 O O . LYS A 1 102 ? 6.384 -2.708 28.657 1.00 86.94 102 LYS A O 1
ATOM 795 N N . GLY A 1 103 ? 4.303 -1.917 28.296 1.00 86.75 103 GLY A N 1
ATOM 796 C CA . GLY A 1 103 ? 4.391 -0.775 29.215 1.00 86.75 103 GLY A CA 1
ATOM 797 C C . GLY A 1 103 ? 5.254 0.392 28.719 1.00 86.75 103 GLY A C 1
ATOM 798 O O . GLY A 1 103 ? 5.605 1.253 29.516 1.00 86.75 103 GLY A O 1
ATOM 799 N N . GLY A 1 104 ? 5.627 0.431 27.434 1.00 90.25 104 GLY A N 1
ATOM 800 C CA . GLY A 1 104 ? 6.433 1.521 26.873 1.00 90.25 104 GLY A CA 1
ATOM 801 C C . GLY A 1 104 ? 5.650 2.805 26.581 1.00 90.25 104 GLY A C 1
ATOM 802 O O . GLY A 1 104 ? 6.269 3.849 26.396 1.00 90.25 104 GLY A O 1
ATOM 803 N N . TYR A 1 105 ? 4.319 2.731 26.546 1.00 93.94 105 TYR A N 1
ATOM 804 C CA . TYR A 1 105 ? 3.407 3.853 26.339 1.00 93.94 105 TYR A CA 1
ATOM 805 C C . TYR A 1 105 ? 2.313 3.826 27.413 1.00 93.94 105 TYR A C 1
ATOM 807 O O . TYR A 1 105 ? 1.829 2.746 27.764 1.00 93.94 105 TYR A O 1
ATOM 815 N N . ASP A 1 106 ? 1.935 4.994 27.939 1.00 93.62 106 ASP A N 1
ATOM 816 C CA . ASP A 1 106 ? 0.866 5.104 28.935 1.00 93.62 106 ASP A CA 1
ATOM 817 C C . ASP A 1 106 ? -0.512 5.096 28.260 1.00 93.62 106 ASP A C 1
ATOM 819 O O . ASP A 1 106 ? -0.904 6.044 27.579 1.00 93.62 106 ASP A O 1
ATOM 823 N N . PHE A 1 107 ? -1.261 4.017 28.480 1.00 94.38 107 PHE A N 1
ATOM 824 C CA . PHE A 1 107 ? -2.621 3.850 27.974 1.00 94.38 107 PHE A CA 1
ATOM 825 C C . PHE A 1 107 ? -3.702 4.207 29.002 1.00 94.38 107 PHE A C 1
ATOM 827 O O . PHE A 1 107 ? -4.880 4.019 28.709 1.00 94.38 107 PHE A O 1
ATOM 834 N N . SER A 1 108 ? -3.356 4.773 30.165 1.00 95.38 108 SER A N 1
ATOM 835 C CA . SER A 1 108 ? -4.293 5.083 31.260 1.00 95.38 108 SER A CA 1
ATOM 836 C C . SER A 1 108 ? -5.578 5.787 30.797 1.00 95.38 108 SER A C 1
ATOM 838 O O . SER A 1 108 ? -6.692 5.388 31.156 1.00 95.38 108 SER A O 1
ATOM 840 N N . ARG A 1 109 ? -5.444 6.797 29.929 1.00 95.31 109 ARG A N 1
ATOM 841 C CA . ARG A 1 109 ? -6.572 7.529 29.336 1.00 95.31 109 ARG A CA 1
ATOM 842 C C . ARG A 1 109 ? -7.424 6.652 28.414 1.00 95.31 109 ARG A C 1
ATOM 844 O O . ARG A 1 109 ? -8.651 6.694 28.498 1.00 95.31 109 ARG A O 1
ATOM 851 N N . ALA A 1 110 ? -6.794 5.882 27.529 1.00 93.94 110 ALA A N 1
ATOM 852 C CA . ALA A 1 110 ? -7.494 5.003 26.593 1.00 93.94 110 ALA A CA 1
ATOM 853 C C . ALA A 1 110 ? -8.200 3.852 27.327 1.00 93.94 110 ALA A C 1
ATOM 855 O O . ALA A 1 110 ? -9.333 3.514 26.986 1.00 93.94 110 ALA A O 1
ATOM 856 N N . ASP A 1 111 ? -7.585 3.313 28.379 1.00 95.31 111 ASP A N 1
ATOM 857 C CA . ASP A 1 111 ? -8.147 2.262 29.226 1.00 95.31 111 ASP A CA 1
ATOM 858 C C . ASP A 1 111 ? -9.393 2.744 29.970 1.00 95.31 111 ASP A C 1
ATOM 860 O O . ASP A 1 111 ? -10.394 2.029 30.032 1.00 95.31 111 ASP A O 1
ATOM 864 N N . ALA A 1 112 ? -9.367 3.965 30.515 1.00 96.94 112 ALA A N 1
ATOM 865 C CA . ALA A 1 112 ? -10.527 4.559 31.178 1.00 96.94 112 ALA A CA 1
ATOM 866 C C . ALA A 1 112 ? -11.718 4.709 30.215 1.00 96.94 112 ALA A C 1
ATOM 868 O O . ALA A 1 112 ? -12.848 4.352 30.557 1.00 96.94 112 ALA A O 1
ATOM 869 N N . ILE A 1 113 ? -11.460 5.183 28.992 1.00 96.81 113 ILE A N 1
ATOM 870 C CA . ILE A 1 113 ? -12.485 5.323 27.950 1.00 96.81 113 ILE A CA 1
ATOM 871 C C . ILE A 1 113 ? -12.994 3.947 27.512 1.00 96.81 113 ILE A C 1
ATOM 873 O O . ILE A 1 113 ? -14.202 3.734 27.458 1.00 96.81 113 ILE A O 1
ATOM 877 N N . SER A 1 114 ? -12.094 2.997 27.261 1.00 95.50 114 SER A N 1
ATOM 878 C CA . SER A 1 114 ? -12.448 1.645 26.819 1.00 95.50 114 SER A CA 1
ATOM 879 C C . SER A 1 114 ? -13.323 0.938 27.849 1.00 95.50 114 SER A C 1
ATOM 881 O O . SER A 1 114 ? -14.350 0.371 27.493 1.00 95.50 114 SER A O 1
ATOM 883 N N . LYS A 1 115 ? -12.991 1.043 29.143 1.00 96.50 115 LYS A N 1
ATOM 884 C CA . LYS A 1 115 ? -13.819 0.504 30.233 1.00 96.50 115 LYS A CA 1
ATOM 885 C C . LYS A 1 115 ? -15.224 1.100 30.232 1.00 96.50 115 LYS A C 1
ATOM 887 O O . LYS A 1 115 ? -16.192 0.361 30.384 1.00 96.50 115 LYS A O 1
ATOM 892 N N . ARG A 1 116 ? -15.342 2.416 30.031 1.00 96.19 116 ARG A N 1
ATOM 893 C CA . ARG A 1 116 ? -16.641 3.093 29.942 1.00 96.19 116 ARG A CA 1
ATOM 894 C C . ARG A 1 116 ? -17.447 2.601 28.742 1.00 96.19 116 ARG A C 1
ATOM 896 O O . ARG A 1 116 ? -18.583 2.182 28.920 1.00 96.19 116 ARG A O 1
ATOM 903 N N . VAL A 1 117 ? -16.855 2.599 27.549 1.00 96.44 117 VAL A N 1
ATOM 904 C CA . VAL A 1 117 ? -17.532 2.159 26.319 1.00 96.44 117 VAL A CA 1
ATOM 905 C C . VAL A 1 117 ? -17.973 0.700 26.432 1.00 96.44 117 VAL A C 1
ATOM 907 O O . VAL A 1 117 ? -19.115 0.382 26.118 1.00 96.44 117 VAL A O 1
ATOM 910 N N . LEU A 1 118 ? -17.115 -0.184 26.946 1.00 95.88 118 LEU A N 1
ATOM 911 C CA . LEU A 1 118 ? -17.456 -1.594 27.148 1.00 95.88 118 LEU A CA 1
ATOM 912 C C . LEU A 1 118 ? -18.594 -1.775 28.160 1.00 95.88 118 LEU A C 1
ATOM 914 O O . LEU A 1 118 ? -19.487 -2.589 27.931 1.00 95.88 118 LEU A O 1
ATOM 918 N N . ALA A 1 119 ? -18.602 -1.003 29.250 1.00 94.62 119 ALA A N 1
ATOM 919 C CA . ALA A 1 119 ? -19.704 -1.018 30.207 1.00 94.62 119 ALA A CA 1
ATOM 920 C C . ALA A 1 119 ? -21.014 -0.526 29.572 1.00 94.62 119 ALA A C 1
ATOM 922 O O . ALA A 1 119 ? -22.065 -1.115 29.805 1.00 94.62 119 ALA A O 1
ATOM 923 N N . ASP A 1 120 ? -20.964 0.525 28.755 1.00 93.94 120 ASP A N 1
ATOM 924 C CA . ASP A 1 120 ? -22.131 1.078 28.065 1.00 93.94 120 ASP A CA 1
ATOM 925 C C . ASP A 1 120 ? -22.706 0.072 27.053 1.00 93.94 120 ASP A C 1
ATOM 927 O O . ASP A 1 120 ? -23.913 -0.170 27.047 1.00 93.94 120 ASP A O 1
ATOM 931 N N . VAL A 1 121 ? -21.844 -0.590 26.273 1.00 94.06 121 VAL A N 1
ATOM 932 C CA . VAL A 1 121 ? -22.228 -1.665 25.342 1.00 94.06 121 VAL A CA 1
ATOM 933 C C . VAL A 1 121 ? -22.850 -2.849 26.091 1.00 94.06 121 VAL A C 1
ATOM 935 O O . VAL A 1 121 ? -23.890 -3.354 25.673 1.00 94.06 121 VAL A O 1
ATOM 938 N N . ALA A 1 122 ? -22.280 -3.265 27.226 1.00 92.94 122 ALA A N 1
ATOM 939 C CA . ALA A 1 122 ? -22.844 -4.340 28.044 1.00 92.94 122 ALA A CA 1
ATOM 940 C C . ALA A 1 122 ? -24.232 -3.977 28.603 1.00 92.94 122 ALA A C 1
ATOM 942 O O . ALA A 1 122 ? -25.138 -4.810 28.588 1.00 92.94 122 ALA A O 1
ATOM 943 N N . ARG A 1 123 ? -24.431 -2.723 29.040 1.00 90.81 123 ARG A N 1
ATOM 944 C CA . ARG A 1 123 ? -25.751 -2.233 29.477 1.00 90.81 123 ARG A CA 1
ATOM 945 C C . ARG A 1 123 ? -26.761 -2.242 28.330 1.00 90.81 123 ARG A C 1
ATOM 947 O O . ARG A 1 123 ? -27.889 -2.679 28.534 1.00 90.81 123 ARG A O 1
ATOM 954 N N . GLN A 1 124 ? -26.362 -1.820 27.131 1.00 86.44 124 GLN A N 1
ATOM 955 C CA . GLN A 1 124 ? -27.229 -1.847 25.948 1.00 86.44 124 GLN A CA 1
ATOM 956 C C . GLN A 1 124 ? -27.597 -3.275 25.524 1.00 86.44 124 GLN A C 1
ATOM 958 O O . GLN A 1 124 ? -28.746 -3.522 25.183 1.00 86.44 124 GLN A O 1
ATOM 963 N N . GLN A 1 125 ? -26.671 -4.235 25.602 1.00 85.06 125 GLN A N 1
ATOM 964 C CA . GLN A 1 125 ? -26.962 -5.645 25.304 1.00 85.06 125 GLN A CA 1
ATOM 965 C C . GLN A 1 125 ? -27.945 -6.268 26.305 1.00 85.06 125 GLN A C 1
ATOM 967 O O . GLN A 1 125 ? -28.805 -7.051 25.914 1.00 85.06 125 GLN A O 1
ATOM 972 N N . GLN A 1 126 ? -27.852 -5.897 27.585 1.00 77.25 126 GLN A N 1
ATOM 973 C CA . GLN A 1 126 ? -28.797 -6.343 28.614 1.00 77.25 126 GLN A CA 1
ATOM 974 C C . GLN A 1 126 ? -30.178 -5.687 28.454 1.00 77.25 126 GLN A C 1
ATOM 976 O O . GLN A 1 126 ? -31.196 -6.328 28.695 1.00 77.25 126 GLN A O 1
ATOM 981 N N . GLN A 1 127 ? -30.225 -4.428 28.009 1.00 70.19 127 GLN A N 1
ATOM 982 C CA . GLN A 1 127 ? -31.471 -3.700 27.741 1.00 70.19 127 GLN A CA 1
ATOM 983 C C . GLN A 1 127 ? -32.102 -4.071 26.386 1.00 70.19 127 GLN A C 1
ATOM 985 O O . GLN A 1 127 ? -33.308 -3.941 26.222 1.00 70.19 127 GLN A O 1
ATOM 990 N N . GLY A 1 128 ? -31.321 -4.621 25.451 1.00 57.50 128 GLY A N 1
ATOM 991 C CA . GLY A 1 128 ? -31.747 -5.110 24.135 1.00 57.50 128 GLY A CA 1
ATOM 992 C C . GLY A 1 128 ? -32.523 -6.434 24.131 1.00 57.50 128 GLY A C 1
ATOM 993 O O . GLY A 1 128 ? -32.804 -6.957 23.057 1.00 57.50 128 GLY A O 1
ATOM 994 N N . GLN A 1 129 ? -32.919 -6.960 25.299 1.00 54.50 129 GLN A N 1
ATOM 995 C CA . GLN A 1 129 ? -34.078 -7.863 25.404 1.00 54.50 129 GLN A CA 1
ATOM 996 C C . GLN A 1 129 ? -35.419 -7.100 25.475 1.00 54.50 129 GLN A C 1
ATOM 998 O O . GLN A 1 129 ? -36.471 -7.726 25.565 1.00 54.50 129 GLN A O 1
ATOM 1003 N N . HIS A 1 130 ? -35.410 -5.765 25.361 1.00 51.94 130 HIS A N 1
ATOM 1004 C CA . HIS A 1 130 ? -36.582 -4.970 25.004 1.00 51.94 130 HIS A CA 1
ATOM 1005 C C . HIS A 1 130 ? -36.282 -4.018 23.833 1.00 51.94 130 HIS A C 1
ATOM 1007 O O . HIS A 1 130 ? -35.334 -3.240 23.829 1.00 51.94 130 HIS A O 1
ATOM 1013 N N . SER A 1 131 ? -37.113 -4.160 22.806 1.00 51.47 131 SER A N 1
ATOM 1014 C CA . SER A 1 131 ? -37.001 -3.681 21.431 1.00 51.47 131 SER A CA 1
ATOM 1015 C C . SER A 1 131 ? -36.869 -2.166 21.260 1.00 51.47 131 SER A C 1
ATOM 1017 O O . SER A 1 131 ? -37.659 -1.426 21.835 1.00 51.47 131 SER A O 1
ATOM 1019 N N . GLN A 1 132 ? -36.037 -1.738 20.304 1.00 48.25 132 GLN A N 1
ATOM 1020 C CA . GLN A 1 132 ? -36.478 -0.890 19.185 1.00 48.25 132 GLN A CA 1
ATOM 1021 C C . GLN A 1 132 ? -35.693 -1.264 17.912 1.00 48.25 132 GLN A C 1
ATOM 1023 O O . GLN A 1 132 ? -34.490 -1.519 18.004 1.00 48.25 132 GLN A O 1
ATOM 1028 N N . PRO A 1 133 ? -36.342 -1.345 16.732 1.00 53.84 133 PRO A N 1
ATOM 1029 C CA . PRO A 1 133 ? -35.625 -1.470 15.467 1.00 53.84 133 PRO A CA 1
ATOM 1030 C C . PRO A 1 133 ? -34.760 -0.219 15.232 1.00 53.84 133 PRO A C 1
ATOM 1032 O O . PRO A 1 133 ? -35.104 0.858 15.729 1.00 53.84 133 PRO A O 1
ATOM 1035 N N . PRO A 1 134 ? -33.637 -0.345 14.499 1.00 54.56 134 PRO A N 1
ATOM 1036 C CA . PRO A 1 134 ? -32.748 0.781 14.232 1.00 54.56 134 PRO A CA 1
ATOM 1037 C C . PRO A 1 134 ? -33.537 1.936 13.595 1.00 54.56 134 PRO A C 1
ATOM 1039 O O . PRO A 1 134 ? -34.419 1.671 12.770 1.00 54.56 134 PRO A O 1
ATOM 1042 N N . PRO A 1 135 ? -33.251 3.205 13.952 1.00 49.53 135 PRO A N 1
ATOM 1043 C CA . PRO A 1 135 ? -33.901 4.334 13.307 1.00 49.53 135 PRO A CA 1
ATOM 1044 C C . PRO A 1 135 ? -33.644 4.234 11.805 1.00 49.53 135 PRO A C 1
ATOM 1046 O O . PRO A 1 135 ? -32.499 4.084 11.371 1.00 49.53 135 PRO A O 1
ATOM 1049 N N . ALA A 1 136 ? -34.728 4.262 11.029 1.00 44.34 136 ALA A N 1
ATOM 1050 C CA . ALA A 1 136 ? -34.663 4.270 9.581 1.00 44.34 136 ALA A CA 1
ATOM 1051 C C . ALA A 1 136 ? -33.708 5.386 9.153 1.00 44.34 136 ALA A C 1
ATOM 1053 O O . ALA A 1 136 ? -33.915 6.555 9.485 1.00 44.34 136 ALA A O 1
ATOM 1054 N N . ILE A 1 137 ? -32.643 5.011 8.447 1.00 45.56 137 ILE A N 1
ATOM 1055 C CA . ILE A 1 137 ? -31.797 5.964 7.745 1.00 45.56 137 ILE A CA 1
ATOM 1056 C C . ILE A 1 137 ? -32.730 6.636 6.743 1.00 45.56 137 ILE A C 1
ATOM 1058 O O . ILE A 1 137 ? -33.118 6.031 5.746 1.00 45.56 137 ILE A O 1
ATOM 1062 N N . VAL A 1 138 ? -33.146 7.863 7.045 1.00 49.78 138 VAL A N 1
ATOM 1063 C CA . VAL A 1 138 ? -33.816 8.717 6.075 1.00 49.78 138 VAL A CA 1
ATOM 1064 C C . VAL A 1 138 ? -32.734 9.084 5.075 1.00 49.78 138 VAL A C 1
ATOM 1066 O O . VAL A 1 138 ? -31.966 10.019 5.280 1.00 49.78 138 VAL A O 1
ATOM 1069 N N . THR A 1 139 ? -32.601 8.275 4.030 1.00 44.28 139 THR A N 1
ATOM 1070 C CA . THR A 1 139 ? -31.862 8.660 2.836 1.00 44.28 139 THR A CA 1
ATOM 1071 C C . THR A 1 139 ? -32.571 9.887 2.269 1.00 44.28 139 THR A C 1
ATOM 1073 O O . THR A 1 139 ? -33.739 9.757 1.889 1.00 44.28 139 THR A O 1
ATOM 1076 N N . PRO A 1 140 ? -31.945 11.076 2.224 1.00 43.12 140 PRO A 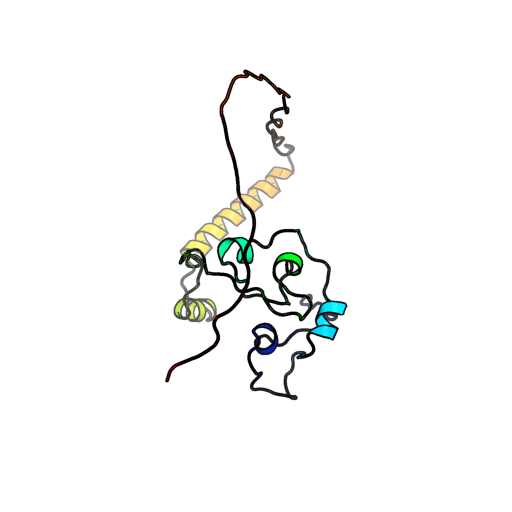N 1
ATOM 1077 C CA . PRO A 1 140 ? -32.499 12.149 1.421 1.00 43.12 140 PRO A CA 1
ATOM 1078 C C . PRO A 1 140 ? -32.554 11.647 -0.023 1.00 43.12 140 PRO A C 1
ATOM 1080 O O . PRO A 1 140 ? -31.542 11.217 -0.580 1.00 43.12 140 PRO A O 1
ATOM 1083 N N . SER A 1 141 ? -33.763 11.634 -0.585 1.00 42.69 141 SER A N 1
ATOM 1084 C CA . SER A 1 141 ? -34.001 11.356 -1.995 1.00 42.69 141 SER A CA 1
ATOM 1085 C C . SER A 1 141 ? -33.051 12.185 -2.847 1.00 42.69 141 SER A C 1
ATOM 1087 O O . SER A 1 141 ? -32.919 13.394 -2.650 1.00 42.69 141 SER A O 1
ATOM 1089 N N . ALA A 1 142 ? -32.402 11.512 -3.794 1.00 39.72 142 ALA A N 1
ATOM 1090 C CA . ALA A 1 142 ? -31.655 12.149 -4.861 1.00 39.72 142 ALA A CA 1
ATOM 1091 C C . ALA A 1 142 ? -32.524 13.239 -5.518 1.00 39.72 142 ALA A C 1
ATOM 1093 O O . ALA A 1 142 ? -33.683 12.955 -5.842 1.00 39.72 142 ALA A O 1
ATOM 1094 N N . PRO A 1 143 ? -32.012 14.466 -5.728 1.00 39.78 143 PRO A N 1
ATOM 1095 C CA . PRO A 1 143 ? -32.692 15.408 -6.594 1.00 39.78 143 PRO A CA 1
ATOM 1096 C C . PRO A 1 143 ? -32.717 14.821 -8.006 1.00 39.78 143 PRO A C 1
ATOM 1098 O O . PRO A 1 143 ? -31.691 14.466 -8.589 1.00 39.78 143 PRO A O 1
ATOM 1101 N N . THR A 1 144 ? -33.936 14.671 -8.505 1.00 34.22 144 THR A N 1
ATOM 1102 C CA . THR A 1 144 ? -34.284 14.321 -9.874 1.00 34.22 144 THR A CA 1
ATOM 1103 C C . THR A 1 144 ? -33.532 15.203 -10.862 1.00 34.22 144 THR A C 1
ATOM 1105 O O . THR A 1 144 ? -33.534 16.427 -10.748 1.00 34.22 144 THR A O 1
ATOM 1108 N N . ALA A 1 145 ? -32.916 14.557 -11.851 1.00 39.22 145 ALA A N 1
ATOM 1109 C CA . ALA A 1 145 ? -32.483 15.203 -13.074 1.00 39.22 145 ALA A CA 1
ATOM 1110 C C . ALA A 1 145 ? -33.713 15.798 -13.770 1.00 39.22 145 ALA A C 1
ATOM 1112 O O . ALA A 1 145 ? -34.566 15.055 -14.258 1.00 39.22 145 ALA A O 1
ATOM 1113 N N . GLU A 1 146 ? -33.800 17.125 -13.807 1.00 31.98 146 GLU A N 1
ATOM 1114 C CA . GLU A 1 146 ? -34.706 17.828 -14.704 1.00 31.98 146 GLU A CA 1
ATOM 1115 C C . GLU A 1 146 ? -33.892 18.375 -15.876 1.00 31.98 146 GLU A C 1
ATOM 1117 O O . GLU A 1 146 ? -32.930 19.128 -15.730 1.00 31.98 146 GLU A O 1
ATOM 1122 N N . SER A 1 147 ? -34.257 17.863 -17.043 1.00 37.91 147 SER A N 1
ATOM 1123 C CA . SER A 1 147 ? -33.719 18.173 -18.354 1.00 37.91 147 SER A CA 1
ATOM 1124 C C . SER A 1 147 ? -34.097 19.595 -18.762 1.00 37.91 147 SER A C 1
ATOM 1126 O O . SER A 1 147 ? -35.281 19.915 -18.809 1.00 37.91 147 SER A O 1
ATOM 1128 N N . ALA A 1 148 ? -33.120 20.405 -19.168 1.00 28.30 148 ALA A N 1
ATOM 1129 C CA . ALA A 1 148 ? -33.367 21.572 -20.007 1.00 28.30 148 ALA A CA 1
ATOM 1130 C C . ALA A 1 148 ? -32.153 21.852 -20.906 1.00 28.30 148 ALA A C 1
ATOM 1132 O O . ALA A 1 148 ? -31.104 22.311 -20.464 1.00 28.30 148 ALA A O 1
ATOM 1133 N N . ALA A 1 149 ? -32.326 21.573 -22.191 1.00 33.53 149 ALA A N 1
ATOM 1134 C CA . ALA A 1 149 ? -31.611 22.187 -23.302 1.00 33.53 149 ALA A CA 1
ATOM 1135 C C . ALA A 1 149 ? -32.682 22.574 -24.340 1.00 33.53 149 ALA A C 1
ATOM 1137 O O . ALA A 1 149 ? -33.750 21.954 -24.325 1.00 33.53 149 ALA A O 1
ATOM 1138 N N . PRO A 1 150 ? -32.421 23.449 -25.324 1.00 43.81 150 PRO A N 1
ATOM 1139 C CA . PRO A 1 150 ? -31.423 24.520 -25.426 1.00 43.81 150 PRO A CA 1
ATOM 1140 C C . PRO A 1 150 ? -32.090 25.878 -25.772 1.00 43.81 150 PRO A C 1
ATOM 1142 O O . PRO A 1 150 ? -33.187 25.906 -26.321 1.00 43.81 150 PRO A O 1
ATOM 1145 N N . GLU A 1 151 ? -31.404 27.007 -25.574 1.00 29.88 151 GLU A N 1
ATOM 1146 C CA . GLU A 1 151 ? -31.734 28.236 -26.315 1.00 29.88 151 GLU A CA 1
ATOM 1147 C C . GLU A 1 151 ? -30.522 28.714 -27.110 1.00 29.88 151 GLU A C 1
ATOM 1149 O O . GLU A 1 151 ? -29.451 29.003 -26.578 1.00 29.88 151 GLU A O 1
ATOM 1154 N N . ALA A 1 152 ? -30.723 28.735 -28.424 1.00 34.62 152 ALA A N 1
ATOM 1155 C CA . ALA A 1 152 ? -29.860 29.356 -29.402 1.00 34.62 152 ALA A CA 1
ATOM 1156 C C . ALA A 1 152 ? -30.253 30.829 -29.545 1.00 34.62 152 ALA A C 1
ATOM 1158 O O . ALA A 1 152 ? -31.424 31.132 -29.761 1.00 34.62 152 ALA A O 1
ATOM 1159 N N . THR A 1 153 ? -29.270 31.727 -29.555 1.00 34.38 153 THR A N 1
ATOM 1160 C CA . THR A 1 153 ? -29.391 33.003 -30.266 1.00 34.38 153 THR A CA 1
ATOM 1161 C C . THR A 1 153 ? -28.142 33.234 -31.101 1.00 34.38 153 THR A C 1
ATOM 1163 O O . THR A 1 153 ? -27.012 33.126 -30.631 1.00 34.38 153 THR A O 1
ATOM 1166 N N . SER A 1 154 ? -28.421 33.483 -32.370 1.00 32.53 154 SER A N 1
ATOM 1167 C CA . SER A 1 154 ? -27.571 33.601 -33.544 1.00 32.53 154 SER A CA 1
ATOM 1168 C C . SER A 1 154 ? -26.921 34.977 -33.732 1.00 32.53 154 SER A C 1
ATOM 1170 O O . SER A 1 154 ? -27.373 35.956 -33.144 1.00 32.53 154 SER A O 1
ATOM 1172 N N . ALA A 1 155 ? -26.035 35.003 -34.742 1.00 34.25 155 ALA A N 1
ATOM 1173 C CA . ALA A 1 155 ? -25.555 36.126 -35.564 1.00 34.25 155 ALA A CA 1
ATOM 1174 C C . ALA A 1 155 ? -24.299 36.854 -35.043 1.00 34.25 155 ALA A C 1
ATOM 1176 O O . ALA A 1 155 ? -24.219 37.177 -33.867 1.00 34.25 155 ALA A O 1
ATOM 1177 N N . ALA A 1 156 ? -23.296 37.208 -35.852 1.00 33.97 156 ALA A N 1
ATOM 1178 C CA . ALA A 1 156 ? -22.997 36.994 -37.275 1.00 33.97 156 ALA A CA 1
ATOM 1179 C C . ALA A 1 156 ? -21.620 37.650 -37.566 1.00 33.97 156 ALA A C 1
ATOM 1181 O O . ALA A 1 156 ? -21.382 38.731 -37.036 1.00 33.97 156 ALA A O 1
ATOM 1182 N N . ASP A 1 157 ? -20.794 36.983 -38.392 1.00 31.95 157 ASP A N 1
ATOM 1183 C CA . ASP A 1 157 ? -19.884 37.490 -39.455 1.00 31.95 157 ASP A CA 1
ATOM 1184 C C . ASP A 1 157 ? -18.790 38.542 -39.098 1.00 31.95 157 ASP A C 1
ATOM 1186 O O . ASP A 1 157 ? -18.998 39.443 -38.300 1.00 31.95 157 ASP A O 1
ATOM 1190 N N . ALA A 1 158 ? -17.557 38.530 -39.627 1.00 35.03 158 ALA A N 1
ATOM 1191 C CA . ALA A 1 158 ? -17.121 38.202 -40.983 1.00 35.03 158 ALA A CA 1
ATOM 1192 C C . ALA A 1 158 ? -15.592 37.938 -41.087 1.00 35.03 158 ALA A C 1
ATOM 1194 O O . ALA A 1 158 ? -14.807 38.559 -40.372 1.00 35.03 158 ALA A O 1
ATOM 1195 N N . ASP A 1 159 ? -15.247 37.038 -42.022 1.00 31.25 159 ASP A N 1
ATOM 1196 C CA . ASP A 1 159 ? -14.135 37.017 -43.006 1.00 31.25 159 ASP A CA 1
ATOM 1197 C C . ASP A 1 159 ? -12.684 37.388 -42.606 1.00 31.25 159 ASP A C 1
ATOM 1199 O O . ASP A 1 159 ? -12.417 38.413 -41.996 1.00 31.25 159 ASP A O 1
ATOM 1203 N N . GLY A 1 160 ? -11.631 36.678 -43.027 1.00 30.02 160 GLY A N 1
ATOM 1204 C CA . GLY A 1 160 ? -11.503 35.585 -43.992 1.00 30.02 160 GLY A CA 1
ATOM 1205 C C . GLY A 1 160 ? -10.044 35.456 -44.477 1.00 30.02 160 GLY A C 1
ATOM 1206 O O . GLY A 1 160 ? -9.294 36.425 -44.400 1.00 30.02 160 GLY A O 1
ATOM 1207 N N . ALA A 1 161 ? -9.719 34.269 -45.019 1.00 34.78 161 ALA A N 1
ATOM 1208 C CA . ALA A 1 161 ? -8.621 33.943 -45.955 1.00 34.78 161 ALA A CA 1
ATOM 1209 C C . ALA A 1 161 ? -7.163 34.151 -45.473 1.00 34.78 161 ALA A C 1
ATOM 1211 O O . ALA A 1 161 ? -6.848 35.074 -44.743 1.00 34.78 161 ALA A O 1
ATOM 1212 N N . ASP A 1 162 ? -6.139 33.408 -45.876 1.00 31.22 162 ASP A N 1
ATOM 1213 C CA . ASP A 1 162 ? -5.884 32.207 -46.679 1.00 31.22 162 ASP A CA 1
ATOM 1214 C C . ASP A 1 162 ? -4.359 31.982 -46.525 1.00 31.22 162 ASP A C 1
ATOM 1216 O O . ASP A 1 162 ? -3.632 32.935 -46.238 1.00 31.22 162 ASP A O 1
ATOM 1220 N N . ALA A 1 163 ? -3.883 30.749 -46.703 1.00 32.66 163 ALA A N 1
ATOM 1221 C CA . ALA A 1 163 ? -2.657 30.425 -47.450 1.00 32.66 163 ALA A CA 1
ATOM 1222 C C . ALA A 1 163 ? -1.900 29.235 -46.859 1.00 32.66 163 ALA A C 1
ATOM 1224 O O . ALA A 1 163 ? -1.289 29.260 -45.790 1.00 32.66 163 ALA A O 1
ATOM 1225 N N . ALA A 1 164 ? -1.915 28.184 -47.665 1.00 30.69 164 ALA A N 1
ATOM 1226 C CA . ALA A 1 164 ? -1.129 26.984 -47.542 1.00 30.69 164 ALA A CA 1
ATOM 1227 C C . ALA A 1 164 ? 0.371 27.200 -47.833 1.00 30.69 164 ALA A C 1
ATOM 1229 O O . ALA A 1 164 ? 0.765 28.051 -48.624 1.00 30.69 164 ALA A O 1
ATOM 1230 N N . ALA A 1 165 ? 1.150 26.250 -47.305 1.00 32.41 165 ALA A N 1
ATOM 1231 C CA . ALA A 1 165 ? 2.354 25.654 -47.892 1.00 32.41 165 ALA A CA 1
ATOM 1232 C C . ALA A 1 165 ? 3.652 26.482 -48.005 1.00 32.41 165 ALA A C 1
ATOM 1234 O O . ALA A 1 165 ? 3.758 27.425 -48.783 1.00 32.41 165 ALA A O 1
ATOM 1235 N N . LYS A 1 166 ? 4.713 25.958 -47.365 1.00 32.22 166 LYS A N 1
ATOM 1236 C CA . LYS A 1 166 ? 6.014 25.545 -47.957 1.00 32.22 166 LYS A CA 1
ATOM 1237 C C . LYS A 1 166 ? 6.946 25.098 -46.815 1.00 32.22 166 LYS A C 1
ATOM 1239 O O . LYS A 1 166 ? 7.094 25.802 -45.831 1.00 32.22 166 LYS A O 1
ATOM 1244 N N . ALA A 1 167 ? 7.350 23.831 -46.765 1.00 29.41 167 ALA A N 1
ATOM 1245 C CA . ALA A 1 167 ? 8.494 23.238 -47.467 1.00 29.41 167 ALA A CA 1
ATOM 1246 C C . ALA A 1 167 ? 9.862 23.599 -46.848 1.00 29.41 167 ALA A C 1
ATOM 1248 O O . ALA A 1 167 ? 10.321 24.723 -46.972 1.00 29.41 167 ALA A O 1
ATOM 1249 N N . ALA A 1 168 ? 10.482 22.562 -46.273 1.00 32.88 168 ALA A N 1
ATOM 1250 C CA . ALA A 1 168 ? 11.892 22.169 -46.361 1.00 32.88 168 ALA A CA 1
ATOM 1251 C C . ALA A 1 168 ? 13.042 23.128 -45.963 1.00 32.88 168 ALA A C 1
ATOM 1253 O O . ALA A 1 168 ? 13.164 24.245 -46.444 1.00 32.88 168 ALA A O 1
ATOM 1254 N N . ALA A 1 169 ? 13.999 22.494 -45.265 1.00 33.72 169 ALA A N 1
ATOM 1255 C CA . ALA A 1 169 ? 15.453 22.703 -45.286 1.00 33.72 169 ALA A CA 1
ATOM 1256 C C . ALA A 1 169 ? 16.077 23.779 -44.376 1.00 33.72 169 ALA A C 1
ATOM 1258 O O . ALA A 1 169 ? 16.004 24.966 -44.666 1.00 33.72 169 ALA A O 1
ATOM 1259 N N . PHE A 1 170 ? 16.812 23.311 -43.354 1.00 33.75 170 PHE A N 1
ATOM 1260 C CA . PHE A 1 170 ? 18.220 23.668 -43.064 1.00 33.75 170 PHE A CA 1
ATOM 1261 C C . PHE A 1 170 ? 18.719 22.766 -41.910 1.00 33.75 170 PHE A C 1
ATOM 1263 O O . PHE A 1 170 ? 18.327 22.939 -40.763 1.00 33.75 170 PHE A O 1
ATOM 1270 N N . SER A 1 171 ? 19.278 21.587 -42.182 1.00 34.44 171 SER A N 1
ATOM 1271 C CA . SER A 1 171 ? 20.722 21.300 -42.255 1.00 34.44 171 SER A CA 1
ATOM 1272 C C . SER A 1 171 ? 21.672 22.275 -41.539 1.00 34.44 171 SER A C 1
ATOM 1274 O O . SER A 1 171 ? 21.879 23.388 -41.995 1.00 34.44 171 SER A O 1
ATOM 1276 N N . GLU A 1 172 ? 22.351 21.722 -40.528 1.00 34.22 172 GLU A N 1
ATOM 1277 C CA . GLU A 1 172 ? 23.765 21.920 -40.164 1.00 34.22 172 GLU A CA 1
ATOM 1278 C C . GLU A 1 172 ? 24.293 23.212 -39.511 1.00 34.22 172 GLU A C 1
ATOM 1280 O O . GLU A 1 172 ? 24.006 24.336 -39.909 1.00 34.22 172 GLU A O 1
ATOM 1285 N N . ARG A 1 173 ? 25.279 22.927 -38.633 1.00 37.06 173 ARG A N 1
ATOM 1286 C CA . ARG A 1 173 ? 26.373 23.756 -38.087 1.00 37.06 173 ARG A CA 1
ATOM 1287 C C . ARG A 1 173 ? 25.988 24.700 -36.953 1.00 37.06 173 ARG A C 1
ATOM 1289 O O . ARG A 1 173 ? 25.000 25.402 -37.025 1.00 37.06 173 ARG A O 1
ATOM 1296 N N . ALA A 1 174 ? 26.749 24.815 -35.873 1.00 37.50 174 ALA A N 1
ATOM 1297 C CA . ALA A 1 174 ? 28.077 24.347 -35.457 1.00 37.50 174 ALA A CA 1
ATOM 1298 C C . ALA A 1 174 ? 28.097 24.538 -33.914 1.00 37.50 174 ALA A C 1
ATOM 1300 O O . ALA A 1 174 ? 27.197 25.192 -33.395 1.00 37.50 174 ALA A O 1
ATOM 1301 N N . ALA A 1 175 ? 29.014 24.080 -33.078 1.00 40.41 175 ALA A N 1
ATOM 1302 C CA . ALA A 1 175 ? 30.298 23.400 -33.118 1.00 40.41 175 ALA A CA 1
ATOM 1303 C C . ALA A 1 175 ? 30.484 22.826 -31.698 1.00 40.41 175 ALA A C 1
ATOM 1305 O O . ALA A 1 175 ? 29.845 23.375 -30.768 1.00 40.41 175 ALA A O 1
#

pLDDT: mean 72.61, std 23.44, range [28.3, 96.94]